Protein AF-A0A913X6U5-F1 (afdb_monomer_lite)

Foldseek 3Di:
DVVCVLQVVLLPDPDPVVSVVSVVVVLVVVCPVCWVVLDDDDQDDQQDKDWDDDVVSQKIKIKGQPDVVQTKIWMWMDGPFKTKIKIFRWDWDDPPFKIKTARDIKIWMDGVVVRDIDIDGHDIKMFGRPPHDDTGMDD

Secondary structure (DSSP, 8-state):
-TTTHHHHHHHT-SSHHHHHHHHHHHHHHTTGGGTT--SPPP-PPTT-EEEEEETTTTEEEEEEEEEETTEEEEEEEEESS-EEEEEEEEEEEE-SSEEEEEEESEEEEEEGGGTEEEEEEPPPEEEE-SSSS--EEE-

Structure (mmCIF, N/CA/C/O backbone):
data_AF-A0A913X6U5-F1
#
_entry.id   AF-A0A913X6U5-F1
#
loop_
_atom_site.group_PDB
_atom_site.id
_atom_site.type_symbol
_atom_site.label_atom_id
_atom_site.label_alt_id
_atom_site.label_comp_id
_atom_site.label_asym_id
_atom_site.label_entity_id
_atom_site.label_seq_id
_atom_site.pdbx_PDB_ins_code
_atom_site.Cartn_x
_atom_site.Cartn_y
_atom_site.Cartn_z
_atom_site.occupancy
_atom_site.B_iso_or_equiv
_atom_site.auth_seq_id
_atom_site.auth_comp_id
_atom_site.auth_asym_id
_atom_site.auth_atom_id
_atom_site.pdbx_PDB_model_num
ATOM 1 N N . MET A 1 1 ? -1.433 -4.568 0.729 1.00 93.75 1 MET A N 1
ATOM 2 C CA . MET A 1 1 ? -2.401 -5.171 1.677 1.00 93.75 1 MET A CA 1
ATOM 3 C C . MET A 1 1 ? -1.959 -6.533 2.224 1.00 93.75 1 MET A C 1
ATOM 5 O O . MET A 1 1 ? -2.743 -7.160 2.919 1.00 93.75 1 MET A O 1
ATOM 9 N N . GLU A 1 2 ? -0.729 -6.997 1.968 1.00 95.44 2 GLU A N 1
ATOM 10 C CA . GLU A 1 2 ? -0.224 -8.280 2.493 1.00 95.44 2 GLU A CA 1
ATOM 11 C C . GLU A 1 2 ? -0.198 -8.315 4.031 1.00 95.44 2 GLU A C 1
ATOM 13 O O . GLU A 1 2 ? -0.744 -9.225 4.645 1.00 95.44 2 GLU A O 1
ATOM 18 N N . TYR A 1 3 ? 0.319 -7.254 4.654 1.00 96.94 3 TYR A N 1
ATOM 19 C CA . TYR A 1 3 ? 0.440 -7.119 6.111 1.00 96.94 3 TYR A CA 1
ATOM 20 C C . TYR A 1 3 ? -0.743 -6.378 6.755 1.00 96.94 3 TYR A C 1
ATOM 22 O O . TYR A 1 3 ? -0.577 -5.584 7.679 1.00 96.94 3 TYR A O 1
ATOM 30 N N . VAL A 1 4 ? -1.965 -6.607 6.261 1.00 97.25 4 VAL A N 1
ATOM 31 C CA . VAL A 1 4 ? -3.192 -5.943 6.757 1.00 97.25 4 VAL A CA 1
ATOM 32 C C . VAL A 1 4 ? -3.461 -6.175 8.250 1.00 97.25 4 VAL A C 1
ATOM 34 O O . VAL A 1 4 ? -4.133 -5.366 8.887 1.00 97.25 4 VAL A O 1
ATOM 37 N N . SER A 1 5 ? -2.904 -7.240 8.835 1.00 97.00 5 SER A N 1
ATOM 38 C CA . SER A 1 5 ? -2.969 -7.508 10.276 1.00 97.00 5 SER A CA 1
ATOM 39 C C . SER A 1 5 ? -2.455 -6.339 11.120 1.00 97.00 5 SER A C 1
ATOM 41 O O . SER A 1 5 ? -3.022 -6.079 12.175 1.00 97.00 5 SER A O 1
ATOM 43 N N . LEU A 1 6 ? -1.468 -5.575 10.636 1.00 98.19 6 LEU A N 1
ATOM 44 C CA . LEU A 1 6 ? -0.967 -4.379 11.322 1.00 98.19 6 LEU A CA 1
ATOM 45 C C . LEU A 1 6 ? -2.056 -3.310 11.481 1.00 98.19 6 LEU A C 1
ATOM 47 O O . LEU A 1 6 ? -2.152 -2.688 12.534 1.00 98.19 6 LEU A O 1
ATOM 51 N N . LEU A 1 7 ? -2.918 -3.132 10.472 1.00 97.81 7 LEU A N 1
ATOM 52 C CA . LEU A 1 7 ? -4.044 -2.195 10.551 1.00 97.81 7 LEU A CA 1
ATOM 53 C C . LEU A 1 7 ? -5.135 -2.691 11.496 1.00 97.81 7 LEU A C 1
ATOM 55 O O . LEU A 1 7 ? -5.746 -1.885 12.192 1.00 97.81 7 LEU A O 1
ATOM 59 N N . LYS A 1 8 ? -5.366 -4.008 11.541 1.00 96.12 8 LYS A N 1
ATOM 60 C CA . LYS A 1 8 ? -6.297 -4.605 12.506 1.00 96.12 8 LYS A CA 1
ATOM 61 C C . LYS A 1 8 ? -5.827 -4.356 13.933 1.00 96.12 8 LYS A C 1
ATOM 63 O O . LYS A 1 8 ? -6.619 -3.914 14.752 1.00 96.12 8 LYS A O 1
ATOM 68 N N . THR A 1 9 ? -4.542 -4.567 14.213 1.00 97.50 9 THR A N 1
ATOM 69 C CA . THR A 1 9 ? -3.971 -4.264 15.530 1.00 97.50 9 THR A CA 1
ATOM 70 C C . THR A 1 9 ? -4.058 -2.771 15.840 1.00 97.50 9 THR A C 1
ATOM 72 O O . THR A 1 9 ? -4.507 -2.404 16.919 1.00 97.50 9 THR A O 1
ATOM 75 N N . ALA A 1 10 ? -3.719 -1.907 14.876 1.00 98.12 10 ALA A N 1
ATOM 76 C CA . ALA A 1 10 ? -3.819 -0.456 15.030 1.00 98.12 10 ALA A CA 1
ATOM 77 C C . ALA A 1 10 ? -5.239 0.002 15.412 1.00 98.12 10 ALA A C 1
ATOM 79 O O . ALA A 1 10 ? -5.388 0.863 16.273 1.00 98.12 10 ALA A O 1
ATOM 80 N N . ALA A 1 11 ? -6.278 -0.590 14.813 1.00 97.25 11 ALA A N 1
ATOM 81 C CA . ALA A 1 11 ? -7.674 -0.249 15.092 1.00 97.25 11 ALA A CA 1
ATOM 82 C C . ALA A 1 11 ? -8.124 -0.564 16.529 1.00 97.25 11 ALA A C 1
ATOM 84 O O . ALA A 1 11 ? -9.101 0.017 16.994 1.00 97.25 11 ALA A O 1
ATOM 85 N N . GLN A 1 12 ? -7.435 -1.486 17.206 1.00 96.38 12 GLN A N 1
ATOM 86 C CA . GLN A 1 12 ? -7.745 -1.940 18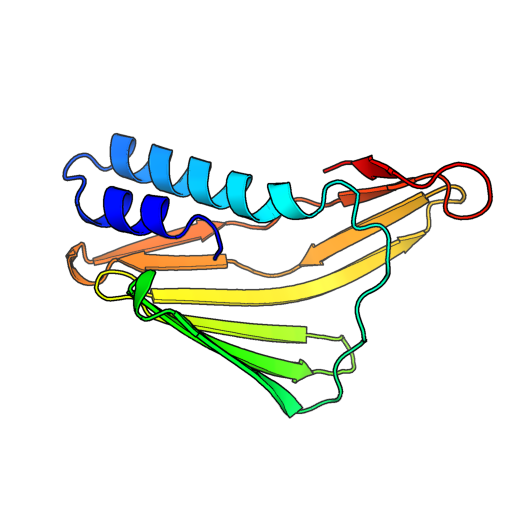.566 1.00 96.38 12 GLN A CA 1
ATOM 87 C C . GLN A 1 12 ? -6.864 -1.262 19.629 1.00 96.38 12 GLN A C 1
ATOM 89 O O . GLN A 1 12 ? -7.028 -1.515 20.819 1.00 96.38 12 GLN A O 1
ATOM 94 N N . CYS A 1 13 ? -5.906 -0.425 19.222 1.00 97.06 13 CYS A N 1
ATOM 95 C CA . CYS A 1 13 ? -5.063 0.328 20.144 1.00 97.06 13 CYS A CA 1
ATOM 96 C C . CYS A 1 13 ? -5.815 1.550 20.679 1.00 97.06 13 CYS A C 1
ATOM 98 O O . CYS A 1 13 ? -6.202 2.414 19.891 1.00 97.06 13 CYS A O 1
ATOM 100 N N . ASP A 1 14 ? -5.913 1.678 22.002 1.00 95.75 14 ASP A N 1
ATOM 101 C CA . ASP A 1 14 ? -6.435 2.886 22.651 1.00 95.75 14 ASP A CA 1
ATOM 102 C C . ASP A 1 14 ? -5.440 4.053 22.535 1.00 95.75 14 ASP A C 1
ATOM 104 O O . ASP A 1 14 ? -5.808 5.165 22.147 1.00 95.75 14 ASP A O 1
ATOM 108 N N . ASP A 1 15 ? -4.153 3.792 22.794 1.00 97.94 15 ASP A N 1
ATOM 109 C CA . ASP A 1 15 ? -3.100 4.807 22.714 1.00 97.94 15 ASP A CA 1
ATOM 110 C C . ASP A 1 15 ? -2.853 5.252 21.254 1.00 97.94 15 ASP A C 1
ATOM 112 O O . ASP A 1 15 ? -2.421 4.435 20.427 1.00 97.94 15 ASP A O 1
ATOM 116 N N . PRO A 1 16 ? -3.072 6.541 20.916 1.00 97.75 16 PRO A N 1
ATOM 117 C CA . PRO A 1 16 ? -2.796 7.077 19.583 1.00 97.75 16 PRO A CA 1
ATOM 118 C C . PRO A 1 16 ? -1.345 6.920 19.133 1.00 97.75 16 PRO A C 1
ATOM 120 O O . PRO A 1 16 ? -1.098 6.760 17.937 1.00 97.75 16 PRO A O 1
ATOM 123 N N . ILE A 1 17 ? -0.379 6.939 20.054 1.00 98.06 17 ILE A N 1
ATOM 124 C CA . ILE A 1 17 ? 1.033 6.807 19.689 1.00 98.06 17 ILE A CA 1
ATOM 125 C C . ILE A 1 17 ? 1.347 5.367 19.291 1.00 98.06 17 ILE A C 1
ATOM 127 O O . ILE A 1 17 ? 1.933 5.141 18.231 1.00 98.06 17 ILE A O 1
ATOM 131 N N . GLN A 1 18 ? 0.903 4.385 20.078 1.00 98.19 18 GLN A N 1
ATOM 132 C CA . GLN A 1 18 ? 1.025 2.974 19.712 1.00 98.19 18 GLN A CA 1
ATOM 133 C C . GLN A 1 18 ? 0.305 2.657 18.392 1.00 98.19 18 GLN A C 1
ATOM 135 O O . GLN A 1 18 ? 0.847 1.963 17.529 1.00 98.19 18 GLN A O 1
ATOM 140 N N . ARG A 1 19 ? -0.891 3.214 18.186 1.00 98.31 19 ARG A N 1
ATOM 141 C CA . ARG A 1 19 ? -1.626 3.085 16.922 1.00 98.31 19 ARG A CA 1
ATOM 142 C C . ARG A 1 19 ? -0.820 3.629 15.742 1.00 98.31 19 ARG A C 1
ATOM 144 O O . ARG A 1 19 ? -0.674 2.940 14.731 1.00 98.31 19 ARG A O 1
ATOM 151 N N . LEU A 1 20 ? -0.231 4.818 15.885 1.00 98.38 20 LEU A N 1
ATOM 152 C CA . LEU A 1 20 ? 0.622 5.416 14.858 1.00 98.38 20 LEU A CA 1
ATOM 153 C C . LEU A 1 20 ? 1.849 4.549 14.535 1.00 98.38 20 LEU A C 1
ATOM 155 O O . LEU A 1 20 ? 2.222 4.450 13.367 1.00 98.38 20 LEU A O 1
ATOM 159 N N . GLN A 1 21 ? 2.447 3.876 15.523 1.00 98.50 21 GLN A N 1
ATOM 160 C CA . GLN A 1 21 ? 3.563 2.948 15.293 1.00 98.50 21 GLN A CA 1
ATOM 161 C C . GLN A 1 21 ? 3.161 1.789 14.370 1.00 98.50 21 GLN A C 1
ATOM 163 O O . GLN A 1 21 ? 3.895 1.473 13.433 1.00 98.50 21 GLN A O 1
ATOM 168 N N . TYR A 1 22 ? 1.982 1.192 14.572 1.00 98.62 22 TYR A N 1
ATOM 169 C CA . TYR A 1 22 ? 1.474 0.137 13.687 1.00 98.62 22 TYR A CA 1
ATOM 170 C C . TYR A 1 22 ? 1.142 0.650 12.283 1.00 98.62 22 TYR A C 1
ATOM 172 O O . TYR A 1 22 ? 1.417 -0.039 11.300 1.00 98.62 22 TYR A O 1
ATOM 180 N N . ILE A 1 23 ? 0.597 1.864 12.168 1.00 98.38 23 ILE A N 1
ATOM 181 C CA . ILE A 1 23 ? 0.331 2.497 10.867 1.00 98.38 23 ILE A CA 1
ATOM 182 C C . ILE A 1 23 ? 1.645 2.755 10.120 1.00 98.38 23 ILE A C 1
ATOM 184 O O . ILE A 1 23 ? 1.740 2.462 8.929 1.00 98.38 23 ILE A O 1
ATOM 188 N N . ALA A 1 24 ? 2.678 3.243 10.811 1.00 98.06 24 ALA A N 1
ATOM 189 C CA . ALA A 1 24 ? 4.003 3.449 10.234 1.00 98.06 24 ALA A CA 1
ATOM 190 C C . ALA A 1 24 ? 4.639 2.121 9.792 1.00 98.06 24 ALA A C 1
ATOM 192 O O . ALA A 1 24 ? 5.138 2.020 8.671 1.00 98.06 24 ALA A O 1
ATOM 193 N N . ALA A 1 25 ? 4.552 1.079 10.625 1.00 98.25 25 ALA A N 1
ATOM 194 C CA . ALA A 1 25 ? 5.001 -0.263 10.263 1.00 98.25 25 ALA A CA 1
ATOM 195 C C . ALA A 1 25 ? 4.260 -0.792 9.025 1.00 98.25 25 ALA A C 1
ATOM 197 O O . ALA A 1 25 ? 4.887 -1.339 8.119 1.00 98.25 25 ALA A O 1
ATOM 198 N N . PHE A 1 26 ? 2.943 -0.575 8.937 1.00 97.75 26 PHE A N 1
ATOM 199 C CA . PHE A 1 26 ? 2.156 -0.943 7.763 1.00 97.75 26 PHE A CA 1
ATOM 200 C C . PHE A 1 26 ? 2.618 -0.192 6.509 1.00 97.75 26 PHE A C 1
ATOM 202 O O . PHE A 1 26 ? 2.826 -0.821 5.470 1.00 97.75 26 PHE A O 1
ATOM 209 N N . ALA A 1 27 ? 2.826 1.124 6.607 1.00 96.38 27 ALA A N 1
ATOM 210 C CA . ALA A 1 27 ? 3.287 1.951 5.495 1.00 96.38 27 ALA A CA 1
ATOM 211 C C . ALA A 1 27 ? 4.641 1.474 4.942 1.00 96.38 27 ALA A C 1
ATOM 213 O O . ALA A 1 27 ? 4.790 1.364 3.728 1.00 96.38 27 ALA A O 1
ATOM 214 N N . VAL A 1 28 ? 5.588 1.115 5.816 1.00 95.50 28 VAL A N 1
ATOM 215 C CA . VAL A 1 28 ? 6.888 0.543 5.419 1.00 95.50 28 VAL A CA 1
ATOM 216 C C . VAL A 1 28 ? 6.722 -0.862 4.835 1.00 95.50 28 VAL A C 1
ATOM 218 O O . VAL A 1 28 ? 7.288 -1.181 3.794 1.00 9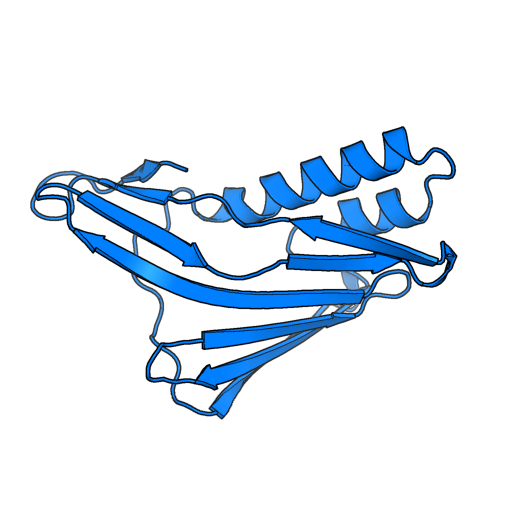5.50 28 VAL A O 1
ATOM 221 N N . SER A 1 29 ? 5.899 -1.711 5.456 1.00 95.75 29 SER A N 1
ATOM 222 C CA . SER A 1 29 ? 5.673 -3.084 4.982 1.00 95.75 29 SER A CA 1
ATOM 223 C C . SER A 1 29 ? 5.070 -3.146 3.574 1.00 95.75 29 SER A C 1
ATOM 225 O O . SER A 1 29 ? 5.264 -4.123 2.857 1.00 95.75 29 SER A O 1
ATOM 227 N N . ALA A 1 30 ? 4.356 -2.100 3.142 1.00 91.62 30 ALA A N 1
ATOM 228 C CA . ALA A 1 30 ? 3.737 -2.049 1.822 1.00 91.62 30 ALA A CA 1
ATOM 229 C C . ALA A 1 30 ? 4.761 -2.078 0.675 1.00 91.62 30 ALA A C 1
ATOM 231 O O . ALA A 1 30 ? 4.400 -2.431 -0.448 1.00 91.62 30 ALA A O 1
ATOM 232 N N . THR A 1 31 ? 6.022 -1.733 0.945 1.00 88.38 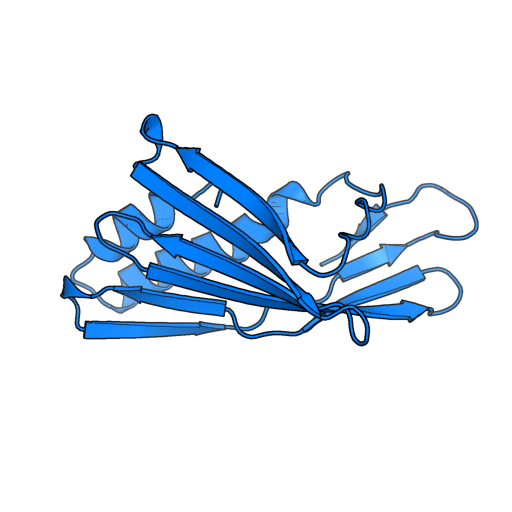31 THR A N 1
ATOM 233 C CA . THR A 1 31 ? 7.071 -1.639 -0.071 1.00 88.38 31 THR A CA 1
ATOM 234 C C . THR A 1 31 ? 8.088 -2.786 -0.015 1.00 88.38 31 THR A C 1
ATOM 236 O O . THR A 1 31 ? 8.936 -2.895 -0.906 1.00 88.38 31 THR A O 1
ATOM 239 N N . SER A 1 32 ? 7.979 -3.693 0.965 1.00 90.75 32 SER A N 1
ATOM 240 C CA . SER A 1 32 ? 8.909 -4.822 1.139 1.00 90.75 32 SER A CA 1
ATOM 241 C C . SER A 1 32 ? 8.879 -5.802 -0.039 1.00 90.75 32 SER A C 1
ATOM 243 O O . SER A 1 32 ? 9.920 -6.294 -0.469 1.00 90.75 32 SER A O 1
ATOM 245 N N . SER A 1 33 ? 7.696 -6.023 -0.622 1.00 88.12 33 SER A N 1
ATOM 246 C CA . SER A 1 33 ? 7.490 -6.958 -1.739 1.00 88.12 33 SER A CA 1
ATOM 247 C C . SER A 1 33 ? 8.112 -6.511 -3.068 1.00 88.12 33 SER A C 1
ATOM 249 O O . SER A 1 33 ? 8.089 -7.265 -4.037 1.00 88.12 33 SER A O 1
ATOM 251 N N . ASN A 1 34 ? 8.663 -5.298 -3.145 1.00 84.12 34 ASN A N 1
ATOM 252 C CA . ASN A 1 34 ? 9.352 -4.822 -4.344 1.00 84.12 34 ASN A CA 1
ATOM 253 C C . ASN A 1 34 ? 10.755 -5.427 -4.491 1.00 84.12 34 ASN A C 1
ATOM 255 O O . ASN A 1 34 ? 11.325 -5.349 -5.580 1.00 84.12 34 ASN A O 1
ATOM 259 N N . LEU A 1 35 ? 11.327 -5.990 -3.419 1.00 81.38 35 LEU A N 1
ATOM 260 C CA . LEU A 1 35 ? 12.634 -6.638 -3.475 1.00 81.38 35 LEU A CA 1
ATOM 261 C C . LEU A 1 35 ? 12.614 -7.718 -4.573 1.00 81.38 35 LEU A C 1
ATOM 263 O O . LEU A 1 35 ? 11.677 -8.505 -4.657 1.00 81.38 35 LEU A O 1
ATOM 267 N N . GLU A 1 36 ? 13.604 -7.687 -5.468 1.00 81.38 36 GLU A N 1
ATOM 268 C CA . GLU A 1 36 ? 13.744 -8.573 -6.643 1.00 81.38 36 GLU A CA 1
ATOM 269 C C . GLU A 1 36 ? 12.667 -8.454 -7.745 1.00 81.38 36 GLU A C 1
ATOM 271 O O . GLU A 1 36 ? 12.830 -9.016 -8.831 1.00 81.38 36 GLU A O 1
ATOM 276 N N . ARG A 1 37 ? 11.609 -7.652 -7.567 1.00 84.25 37 ARG A N 1
ATOM 277 C CA . ARG A 1 37 ? 10.575 -7.429 -8.595 1.00 84.25 37 ARG A CA 1
ATOM 278 C C . ARG A 1 37 ? 10.971 -6.338 -9.591 1.00 84.25 37 ARG A C 1
ATOM 280 O O . ARG A 1 37 ? 10.341 -5.291 -9.683 1.00 84.25 37 ARG A O 1
ATOM 287 N N . VAL A 1 38 ? 12.003 -6.613 -10.387 1.00 80.56 38 VAL A N 1
ATOM 288 C CA . VAL A 1 38 ? 12.529 -5.686 -11.414 1.00 80.56 38 VAL A CA 1
ATOM 289 C C . VAL A 1 38 ? 11.718 -5.671 -12.720 1.00 80.56 38 VAL A C 1
ATOM 291 O O . VAL A 1 38 ? 11.954 -4.838 -13.594 1.00 80.56 38 VAL A O 1
ATOM 294 N N . GLY A 1 39 ? 10.760 -6.589 -12.873 1.00 83.69 39 GLY A N 1
ATOM 295 C CA . GLY A 1 39 ? 9.894 -6.672 -14.048 1.00 83.69 39 GLY A CA 1
ATOM 296 C C . GLY A 1 39 ? 8.837 -5.567 -14.074 1.00 83.69 39 GLY A C 1
ATOM 297 O O . GLY A 1 39 ? 8.131 -5.344 -13.091 1.00 83.69 39 GLY A O 1
ATOM 298 N N . LYS A 1 40 ? 8.683 -4.904 -15.225 1.00 86.06 40 LYS A N 1
ATOM 299 C CA . LYS A 1 40 ? 7.614 -3.922 -15.434 1.00 86.06 40 LYS A CA 1
ATOM 300 C C . LYS A 1 40 ? 6.249 -4.636 -15.388 1.00 86.06 40 LYS A C 1
ATOM 302 O O . LYS A 1 40 ? 6.048 -5.562 -16.175 1.00 86.06 40 LYS A O 1
ATOM 307 N N . PRO A 1 41 ? 5.301 -4.214 -14.532 1.00 91.19 41 PRO A N 1
ATOM 308 C CA . PRO A 1 41 ? 3.942 -4.741 -14.579 1.00 91.19 41 PRO A CA 1
ATOM 309 C C . PRO A 1 41 ? 3.257 -4.360 -15.898 1.00 91.19 41 PRO A C 1
ATOM 311 O O . PRO A 1 41 ? 3.650 -3.400 -16.571 1.00 91.19 41 PRO A O 1
ATOM 314 N N . PHE A 1 42 ? 2.209 -5.097 -16.264 1.00 94.69 42 PHE A N 1
ATOM 315 C CA . PHE A 1 42 ? 1.356 -4.701 -17.383 1.00 94.69 42 PHE A CA 1
ATOM 316 C C . PHE A 1 42 ? 0.786 -3.303 -17.124 1.00 94.69 42 PHE A C 1
ATOM 318 O O . PHE A 1 42 ? 0.439 -2.967 -15.993 1.00 94.69 42 PHE A O 1
ATOM 325 N N . ASN A 1 43 ? 0.749 -2.474 -18.167 1.00 94.56 43 ASN A N 1
ATOM 326 C CA . ASN A 1 43 ? 0.106 -1.167 -18.096 1.00 94.56 43 ASN A CA 1
ATOM 327 C C . ASN A 1 43 ? -1.404 -1.382 -18.270 1.00 94.56 43 ASN A C 1
ATOM 329 O O . ASN A 1 43 ? -1.778 -1.811 -19.365 1.00 94.56 43 ASN A O 1
ATOM 333 N N . PRO A 1 44 ? -2.244 -1.118 -17.256 1.00 97.38 44 PRO A N 1
ATOM 334 C CA . PRO A 1 44 ? -3.670 -1.401 -17.357 1.00 97.38 44 PRO A CA 1
ATOM 335 C C . PRO A 1 44 ? -4.343 -0.574 -18.461 1.00 97.38 44 PRO A C 1
ATOM 337 O O . PRO A 1 44 ? -3.955 0.574 -18.730 1.00 97.38 44 PRO A O 1
ATOM 340 N N . LEU A 1 45 ? -5.369 -1.142 -19.091 1.00 98.12 45 LEU A N 1
ATOM 341 C CA . LEU A 1 45 ? -6.240 -0.417 -20.018 1.00 98.12 45 LEU A CA 1
ATOM 342 C C . LEU A 1 45 ? -7.100 0.601 -19.259 1.00 98.12 45 LEU A C 1
ATOM 344 O O . LEU A 1 45 ? -7.381 0.428 -18.079 1.00 98.12 45 LEU A O 1
ATOM 348 N N . LEU A 1 46 ? -7.544 1.669 -19.926 1.00 98.38 46 LEU A N 1
ATOM 349 C CA . LEU A 1 46 ? -8.486 2.615 -19.317 1.00 98.38 46 LEU A CA 1
ATOM 350 C C . LEU A 1 46 ? -9.793 1.892 -18.952 1.00 98.38 46 LEU A C 1
ATOM 352 O O . LEU A 1 46 ? -10.394 1.255 -19.816 1.00 98.38 46 LEU A O 1
ATOM 356 N N . GLY A 1 47 ? -10.221 2.010 -17.694 1.00 98.25 47 GLY A N 1
ATOM 357 C CA . GLY A 1 47 ? -11.381 1.297 -17.153 1.00 98.25 47 GLY A CA 1
ATOM 358 C C . GLY A 1 47 ? -11.119 -0.174 -16.808 1.00 98.25 47 GLY A C 1
ATOM 359 O O . GLY A 1 47 ? -12.047 -0.873 -16.417 1.00 98.25 47 GLY A O 1
ATOM 360 N N . GLU A 1 48 ? -9.883 -0.671 -16.942 1.00 98.69 48 GLU A N 1
ATOM 361 C CA . GLU A 1 48 ? -9.527 -2.005 -16.452 1.00 98.69 48 GLU A CA 1
ATOM 362 C C . GLU A 1 48 ? -9.670 -2.063 -14.930 1.00 98.69 48 GLU A C 1
ATOM 364 O O . GLU A 1 48 ? -9.213 -1.163 -14.218 1.00 98.69 48 GLU A O 1
ATOM 369 N N . THR A 1 49 ? -10.289 -3.136 -14.437 1.00 98.69 49 THR A N 1
ATOM 370 C CA . THR A 1 49 ? -10.571 -3.341 -13.015 1.00 98.69 49 THR A CA 1
ATOM 371 C C . THR A 1 49 ? -9.856 -4.564 -12.462 1.00 98.69 49 THR A C 1
ATOM 373 O O . THR A 1 49 ? -9.697 -5.572 -13.149 1.00 98.69 49 THR A O 1
ATOM 376 N N . TYR A 1 50 ? -9.522 -4.514 -11.177 1.00 98.56 50 TYR A N 1
ATOM 377 C CA . TYR A 1 50 ? -9.056 -5.656 -10.398 1.00 98.56 50 TYR A CA 1
ATOM 378 C C . TYR A 1 50 ? -9.797 -5.707 -9.063 1.00 98.56 50 TYR A C 1
ATOM 380 O O . TYR A 1 50 ? -9.922 -4.689 -8.383 1.00 98.56 50 TYR A O 1
ATOM 388 N N . GLU A 1 51 ? -10.244 -6.892 -8.659 1.00 98.44 51 GLU A N 1
ATOM 389 C CA . GLU A 1 51 ? -10.843 -7.119 -7.346 1.00 98.44 51 GLU A CA 1
ATOM 390 C C . GLU A 1 51 ? -10.121 -8.234 -6.590 1.00 98.44 51 GLU A C 1
ATOM 392 O O . GLU A 1 51 ? -9.600 -9.186 -7.173 1.00 98.44 51 GLU A O 1
ATOM 397 N N . LEU A 1 52 ? -10.075 -8.101 -5.266 1.00 98.25 52 LEU A N 1
ATOM 398 C CA . LEU A 1 52 ? -9.488 -9.090 -4.374 1.00 98.25 52 LEU A CA 1
ATOM 399 C C . LEU A 1 52 ? -10.303 -9.175 -3.088 1.00 98.25 52 LEU A C 1
ATOM 401 O O . LEU A 1 52 ? -10.377 -8.220 -2.313 1.00 98.25 52 LEU A O 1
ATOM 405 N N . VAL A 1 53 ? -10.863 -10.353 -2.837 1.00 98.38 53 VAL A N 1
ATOM 406 C CA . VAL A 1 53 ? -11.520 -10.693 -1.576 1.00 98.38 53 VAL A CA 1
ATOM 407 C C . VAL A 1 53 ? -10.628 -11.672 -0.826 1.00 98.38 53 VAL A C 1
ATOM 409 O O . VAL A 1 53 ? -10.294 -12.739 -1.336 1.00 98.38 53 VAL A O 1
ATOM 412 N N . ARG A 1 54 ? -10.223 -11.300 0.386 1.00 97.62 54 ARG A N 1
ATOM 413 C CA . ARG A 1 54 ? -9.455 -12.154 1.295 1.00 97.62 54 ARG A CA 1
ATOM 414 C C . ARG A 1 54 ? -10.239 -12.299 2.582 1.00 97.62 54 ARG A C 1
ATOM 416 O O . ARG A 1 54 ? -10.042 -11.526 3.516 1.00 97.62 54 ARG A O 1
ATOM 423 N N . GLU A 1 55 ? -11.167 -13.252 2.606 1.00 96.88 55 GLU A N 1
ATOM 424 C CA . GLU A 1 55 ? -11.979 -13.549 3.795 1.00 96.88 55 GLU A CA 1
ATOM 425 C C . GLU A 1 55 ? -11.096 -13.983 4.967 1.00 96.88 55 GLU A C 1
ATOM 427 O O . GLU A 1 55 ? -11.275 -13.510 6.085 1.00 96.88 55 GLU A O 1
ATOM 432 N N . ASP A 1 56 ? -10.063 -14.775 4.676 1.00 96.94 56 ASP A N 1
ATOM 433 C CA . ASP A 1 56 ? -9.041 -15.211 5.627 1.00 96.94 56 ASP A CA 1
ATOM 434 C C . ASP A 1 56 ? -8.286 -14.037 6.274 1.00 96.94 56 ASP A C 1
ATOM 436 O O . ASP A 1 56 ? -7.917 -14.095 7.446 1.00 96.94 56 ASP A O 1
ATOM 440 N N . LEU A 1 57 ? -8.106 -12.934 5.539 1.00 96.12 57 LEU A N 1
ATOM 441 C CA . LEU A 1 57 ? -7.498 -11.704 6.048 1.00 96.12 57 LEU A CA 1
ATOM 442 C C . LEU A 1 57 ? -8.520 -10.613 6.397 1.00 96.12 57 LEU A C 1
ATOM 444 O O . LEU A 1 57 ? -8.130 -9.559 6.897 1.00 96.12 57 LEU A O 1
ATOM 448 N N . GLY A 1 58 ? -9.818 -10.848 6.214 1.00 96.75 58 GLY A N 1
ATOM 449 C CA . GLY A 1 58 ? -10.910 -9.928 6.540 1.00 96.75 58 GLY A CA 1
ATOM 450 C C . GLY A 1 58 ? -10.903 -8.601 5.775 1.00 96.75 58 GLY A C 1
ATOM 451 O O . GLY A 1 58 ? -11.152 -7.562 6.385 1.00 96.75 58 GLY A O 1
ATOM 452 N N . PHE A 1 59 ? -10.601 -8.603 4.471 1.00 97.94 59 PHE A N 1
ATOM 453 C CA . PHE A 1 59 ? -10.754 -7.402 3.642 1.00 97.94 59 PHE A CA 1
ATOM 454 C C . PHE A 1 59 ? -11.278 -7.695 2.234 1.00 97.94 59 PHE A C 1
ATOM 456 O O . PHE A 1 59 ? -11.111 -8.786 1.684 1.00 97.94 59 PHE A O 1
ATOM 463 N N . LYS A 1 60 ? -11.877 -6.665 1.635 1.00 98.38 60 LYS A N 1
ATOM 464 C CA . LYS A 1 60 ? -12.252 -6.606 0.218 1.00 98.38 60 LYS A CA 1
ATOM 465 C C . LYS A 1 60 ? -11.566 -5.413 -0.424 1.00 98.38 60 LYS A C 1
ATOM 467 O O . LYS A 1 60 ? -11.396 -4.380 0.223 1.00 98.38 60 LYS A O 1
ATOM 472 N N . LEU A 1 61 ? -11.150 -5.556 -1.671 1.00 98.31 61 LEU A N 1
ATOM 473 C CA . LEU A 1 61 ? -10.427 -4.536 -2.415 1.00 98.31 61 LEU A CA 1
ATOM 474 C C . LEU A 1 61 ? -10.943 -4.480 -3.843 1.00 98.31 61 LEU A C 1
ATOM 476 O O . LEU A 1 61 ? -11.132 -5.518 -4.470 1.00 98.31 61 LEU A O 1
ATOM 480 N N . VAL A 1 62 ? -11.112 -3.263 -4.344 1.00 98.50 62 VAL A N 1
ATOM 481 C CA . VAL A 1 62 ? -11.359 -2.961 -5.751 1.00 98.50 62 VAL A CA 1
ATOM 482 C C . VAL A 1 62 ? -10.347 -1.921 -6.215 1.00 98.50 62 VAL A C 1
ATOM 484 O O . VAL A 1 62 ? -9.994 -1.002 -5.471 1.00 98.50 62 VAL A O 1
ATOM 487 N N . ALA A 1 63 ? -9.857 -2.078 -7.433 1.00 98.50 63 ALA A N 1
ATOM 488 C CA . ALA A 1 63 ? -9.004 -1.121 -8.105 1.00 98.50 63 ALA A CA 1
ATOM 489 C C . ALA A 1 63 ? -9.473 -0.921 -9.545 1.00 98.50 63 ALA A C 1
ATOM 491 O O . ALA A 1 63 ? -9.970 -1.852 -10.175 1.00 98.50 63 ALA A O 1
ATOM 492 N N . GLU A 1 64 ? -9.286 0.288 -10.058 1.00 98.69 64 GLU A N 1
ATOM 493 C CA . GLU A 1 64 ? -9.634 0.668 -11.423 1.00 98.69 64 GLU A CA 1
ATOM 494 C C . GLU A 1 64 ? -8.570 1.601 -12.000 1.00 98.69 64 GLU A C 1
ATOM 496 O O . GLU A 1 64 ? -8.058 2.504 -11.324 1.00 98.69 64 GLU A O 1
ATOM 501 N N . GLN A 1 65 ? -8.253 1.415 -13.276 1.00 98.69 65 GLN A N 1
ATOM 502 C CA . GLN A 1 65 ? -7.469 2.370 -14.042 1.00 98.69 65 GLN A CA 1
ATOM 503 C C . GLN A 1 65 ? -8.351 3.540 -14.498 1.00 98.69 65 GLN A C 1
ATOM 505 O O . GLN A 1 65 ? -8.920 3.531 -15.588 1.00 98.69 65 GLN A O 1
ATOM 510 N N . VAL A 1 66 ? -8.433 4.576 -13.666 1.00 98.38 66 VAL A N 1
ATOM 511 C CA . VAL A 1 66 ? -9.333 5.728 -13.863 1.00 98.38 66 VAL A CA 1
ATOM 512 C C . VAL A 1 66 ? -8.817 6.766 -14.866 1.00 98.38 66 VAL A C 1
ATOM 514 O O . VAL A 1 66 ? -9.555 7.653 -15.286 1.00 98.38 66 VAL A O 1
ATOM 517 N N . SER A 1 67 ? -7.539 6.694 -15.250 1.00 98.25 67 SER A N 1
ATOM 518 C CA . SER A 1 67 ? -6.953 7.560 -16.278 1.00 98.25 67 SER A CA 1
ATOM 519 C C . SER A 1 67 ? -5.789 6.871 -16.983 1.00 98.25 67 SER A C 1
ATOM 521 O O . SER A 1 67 ? -5.046 6.111 -16.363 1.00 98.25 67 SER A O 1
ATOM 523 N N . HIS A 1 68 ? -5.588 7.165 -18.270 1.00 95.94 68 HIS A N 1
ATOM 524 C CA . HIS A 1 68 ? -4.444 6.677 -19.056 1.00 95.94 68 HIS A CA 1
ATOM 525 C C . HIS A 1 68 ? -3.415 7.782 -19.365 1.00 95.94 68 HIS A C 1
ATOM 527 O O . HIS A 1 68 ? -2.218 7.514 -19.484 1.00 95.94 68 HIS A O 1
ATOM 533 N N . HIS A 1 69 ? -3.849 9.047 -19.419 1.00 94.75 69 HIS A N 1
ATOM 534 C CA . HIS A 1 69 ? -3.000 10.206 -19.708 1.00 94.75 69 HIS A CA 1
ATOM 535 C C . HIS A 1 69 ? -3.313 11.378 -18.752 1.00 94.75 69 HIS A C 1
ATOM 537 O O . HIS A 1 69 ? -4.154 12.213 -19.077 1.00 94.75 69 HIS A O 1
ATOM 543 N N . PRO A 1 70 ? -2.640 11.469 -17.583 1.00 95.50 70 PRO A N 1
ATOM 544 C CA . PRO A 1 70 ? -1.599 10.558 -17.089 1.00 95.50 70 PRO A CA 1
ATOM 545 C C . PRO A 1 70 ? -2.170 9.218 -16.586 1.00 95.50 70 PRO A C 1
ATOM 547 O O . PRO A 1 70 ? -3.358 9.161 -16.267 1.00 95.50 70 PRO A O 1
ATOM 550 N N . PRO A 1 71 ? -1.358 8.147 -16.489 1.00 96.44 71 PRO A N 1
ATOM 551 C CA . PRO A 1 71 ? -1.816 6.870 -15.952 1.00 96.44 71 PRO A CA 1
ATOM 552 C C . PRO A 1 71 ? -2.094 7.007 -14.453 1.00 96.44 71 PRO A C 1
ATOM 554 O O . PRO A 1 71 ? -1.190 7.350 -13.691 1.00 96.44 71 PRO A O 1
ATOM 557 N N . ILE A 1 72 ? -3.337 6.761 -14.040 1.00 97.94 72 ILE A N 1
ATOM 558 C CA . ILE A 1 72 ? -3.765 6.807 -12.639 1.00 97.94 72 ILE A CA 1
ATOM 559 C C . ILE A 1 72 ? -4.569 5.546 -12.345 1.00 97.94 72 ILE A C 1
ATOM 561 O O . ILE A 1 72 ? -5.582 5.292 -13.000 1.00 97.94 72 ILE A O 1
ATOM 565 N N . SER A 1 73 ? -4.139 4.802 -11.331 1.00 98.00 73 SER A N 1
ATOM 566 C CA . SER A 1 73 ? -4.925 3.721 -10.740 1.00 98.00 73 SER A CA 1
ATOM 567 C C . SER A 1 73 ? -5.520 4.211 -9.422 1.00 98.00 73 SER A C 1
ATOM 569 O O . SER A 1 73 ? -4.806 4.771 -8.584 1.00 98.00 73 SER A O 1
ATOM 571 N N . ALA A 1 74 ? -6.820 4.019 -9.236 1.00 98.00 74 ALA A N 1
ATOM 572 C CA . ALA A 1 74 ? -7.502 4.242 -7.970 1.00 98.00 74 ALA A CA 1
ATOM 573 C C . ALA A 1 74 ? -7.771 2.892 -7.308 1.00 98.00 74 ALA A C 1
ATOM 575 O O . ALA A 1 74 ? -8.098 1.921 -7.985 1.00 98.00 74 ALA A O 1
ATOM 576 N N . LEU A 1 75 ? -7.620 2.826 -5.991 1.00 97.94 75 LEU A N 1
ATOM 577 C CA . LEU A 1 75 ? -7.837 1.616 -5.212 1.00 97.94 75 LEU A CA 1
ATOM 578 C C . LEU A 1 75 ? -8.600 1.959 -3.944 1.00 97.94 75 LEU A C 1
ATOM 580 O O . LEU A 1 75 ? -8.250 2.904 -3.233 1.00 97.94 75 LEU A O 1
ATOM 584 N N . GLN A 1 76 ? -9.601 1.144 -3.638 1.00 98.12 76 GLN A N 1
ATOM 585 C CA . GLN A 1 76 ? -10.328 1.176 -2.383 1.00 98.12 76 GLN A CA 1
ATOM 586 C C . GLN A 1 76 ? -10.341 -0.212 -1.755 1.00 98.12 76 GLN A C 1
ATOM 588 O O . GLN A 1 76 ? -10.658 -1.211 -2.393 1.00 98.12 76 GLN A O 1
ATOM 593 N N . CYS A 1 77 ? -9.999 -0.263 -0.477 1.00 98.31 77 CYS A N 1
ATOM 594 C CA . CYS A 1 77 ? -10.015 -1.454 0.338 1.00 98.31 77 CYS A CA 1
ATOM 595 C C . CYS A 1 77 ? -10.810 -1.197 1.618 1.00 98.31 77 CYS A C 1
ATOM 597 O O . CYS A 1 77 ? -10.630 -0.186 2.299 1.00 98.31 77 CYS A O 1
ATOM 599 N N . THR A 1 78 ? -11.692 -2.129 1.946 1.00 98.06 78 THR A N 1
ATOM 600 C CA . THR A 1 78 ? -12.538 -2.079 3.133 1.00 98.06 78 THR A CA 1
ATOM 601 C C . THR A 1 78 ? -12.286 -3.333 3.954 1.00 98.06 78 THR A C 1
ATOM 603 O O . THR A 1 78 ? -12.465 -4.452 3.465 1.00 98.06 78 THR A O 1
ATOM 606 N N . GLY A 1 79 ? -11.841 -3.133 5.191 1.00 96.75 79 GLY A N 1
ATOM 607 C CA . GLY A 1 79 ? -11.869 -4.142 6.243 1.00 96.75 79 GLY A CA 1
ATOM 608 C C . GLY A 1 79 ? -13.011 -3.865 7.217 1.00 96.75 79 GLY A C 1
ATOM 609 O O . GLY A 1 79 ? -13.780 -2.924 7.036 1.00 96.75 79 GLY A O 1
ATOM 610 N N . GLU A 1 80 ? -13.108 -4.676 8.265 1.00 94.56 80 GLU A N 1
ATOM 611 C CA . GLU A 1 80 ? -14.132 -4.513 9.306 1.00 94.56 80 GLU A CA 1
ATOM 612 C C . GLU A 1 80 ? -13.987 -3.186 10.071 1.00 94.56 80 GLU A C 1
ATOM 614 O O . GLU A 1 80 ? -14.959 -2.455 10.249 1.00 94.56 80 GLU A O 1
ATOM 619 N N . ASP A 1 81 ? -12.755 -2.843 10.458 1.00 95.56 81 ASP A N 1
ATOM 620 C CA . ASP A 1 81 ? -12.470 -1.679 11.306 1.00 95.56 81 ASP A CA 1
ATOM 621 C C . ASP A 1 81 ? -11.783 -0.522 10.572 1.00 95.56 81 ASP A C 1
ATOM 623 O O . ASP A 1 81 ? -11.538 0.531 11.164 1.00 95.56 81 AS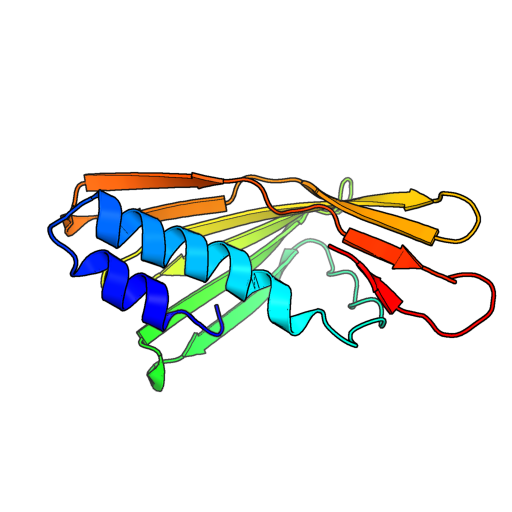P A O 1
ATOM 627 N N . PHE A 1 82 ? -11.452 -0.695 9.289 1.00 98.00 82 PHE A N 1
ATOM 628 C CA . PHE A 1 82 ? -10.710 0.303 8.527 1.00 98.00 82 PHE A CA 1
ATOM 629 C C . PHE A 1 82 ? -11.225 0.467 7.097 1.00 98.00 82 PHE A C 1
ATOM 631 O O . PHE A 1 82 ? -11.688 -0.474 6.451 1.00 98.00 82 PHE A O 1
ATOM 638 N N . VAL A 1 83 ? -11.052 1.677 6.569 1.00 98.31 83 VAL A N 1
ATOM 639 C CA . VAL A 1 83 ? -11.203 1.975 5.143 1.00 98.31 83 VAL A CA 1
ATOM 640 C C . VAL A 1 83 ? -9.895 2.559 4.640 1.00 98.31 83 VAL A C 1
ATOM 642 O O . VAL A 1 83 ? -9.417 3.569 5.151 1.00 98.31 83 VAL A O 1
ATOM 645 N N . PHE A 1 84 ? -9.326 1.931 3.623 1.00 98.25 84 PHE A N 1
ATOM 646 C CA . PHE A 1 84 ? -8.074 2.320 2.998 1.00 98.25 84 PHE A CA 1
ATOM 647 C C . PHE A 1 84 ? -8.336 2.692 1.542 1.00 98.25 84 PHE A C 1
ATOM 649 O O . PHE A 1 84 ? -8.958 1.927 0.813 1.00 98.25 84 PHE A O 1
ATOM 656 N N . HIS A 1 85 ? -7.870 3.850 1.092 1.00 96.44 85 HIS A N 1
ATOM 657 C CA . HIS A 1 85 ? -7.903 4.198 -0.325 1.00 96.44 85 HIS A CA 1
ATOM 658 C C . HIS A 1 85 ? -6.635 4.924 -0.740 1.00 96.44 85 HIS A C 1
ATOM 660 O O . HIS A 1 85 ? -5.998 5.623 0.049 1.00 96.44 85 HIS A O 1
ATOM 666 N N . VAL A 1 86 ? -6.268 4.737 -2.000 1.00 96.69 86 VAL A N 1
ATOM 667 C CA . VAL A 1 86 ? -5.078 5.335 -2.589 1.00 96.69 86 VAL A CA 1
ATOM 668 C C . VAL A 1 86 ? -5.327 5.615 -4.061 1.00 96.69 86 VAL A C 1
ATOM 670 O O . VAL A 1 86 ? -5.955 4.826 -4.767 1.00 96.69 86 VAL A O 1
ATOM 673 N N . THR A 1 87 ? -4.803 6.738 -4.530 1.00 95.50 87 THR A N 1
ATOM 674 C CA . THR A 1 87 ? -4.568 6.970 -5.953 1.00 95.50 87 THR A CA 1
ATOM 675 C C . THR A 1 87 ? -3.076 6.870 -6.211 1.00 95.50 87 THR A C 1
ATOM 677 O O . THR A 1 87 ? -2.272 7.325 -5.399 1.00 95.50 87 THR A O 1
ATOM 680 N N . VAL A 1 88 ? -2.688 6.243 -7.317 1.00 95.12 88 VAL A N 1
ATOM 681 C CA . VAL A 1 88 ? -1.282 6.123 -7.703 1.00 95.12 88 VAL A CA 1
ATOM 682 C C . VAL A 1 88 ? -1.118 6.559 -9.148 1.00 95.12 88 VAL A C 1
ATOM 684 O O . VAL A 1 88 ? -1.692 5.979 -10.063 1.00 95.12 88 VAL A O 1
ATOM 687 N N . GLN A 1 89 ? -0.287 7.577 -9.334 1.00 95.50 89 GLN A N 1
ATOM 688 C CA . GLN A 1 89 ? 0.215 8.069 -10.602 1.00 95.50 89 GLN A CA 1
ATOM 689 C C . GLN A 1 89 ? 1.733 7.826 -10.643 1.00 95.50 89 GLN A C 1
ATOM 691 O O . GLN A 1 89 ? 2.507 8.631 -10.111 1.00 95.50 89 GLN A O 1
ATOM 696 N N . PRO A 1 90 ? 2.202 6.729 -11.258 1.00 92.50 90 PRO A N 1
ATOM 697 C CA . PRO A 1 90 ? 3.629 6.475 -11.388 1.00 92.50 90 PRO A CA 1
ATOM 698 C C . PRO A 1 90 ? 4.255 7.483 -12.361 1.00 92.50 90 PRO A C 1
ATOM 700 O O . PRO A 1 90 ? 3.934 7.513 -13.549 1.00 92.50 90 PRO A O 1
ATOM 703 N N . LYS A 1 91 ? 5.176 8.315 -11.866 1.00 92.88 91 LYS A N 1
ATOM 704 C CA . LYS A 1 91 ? 5.983 9.224 -12.687 1.00 92.88 91 LYS A CA 1
ATOM 705 C C . LYS A 1 91 ? 7.411 8.704 -12.775 1.00 92.88 91 LYS A C 1
ATOM 707 O O . LYS A 1 91 ? 8.073 8.546 -11.755 1.00 92.88 91 LYS A O 1
ATOM 712 N N . LEU A 1 92 ? 7.880 8.468 -13.995 1.00 91.75 92 LEU A N 1
ATOM 713 C CA . LEU A 1 92 ? 9.224 7.964 -14.263 1.00 91.75 92 LEU A CA 1
ATOM 714 C C . LEU A 1 92 ? 10.167 9.118 -14.619 1.00 9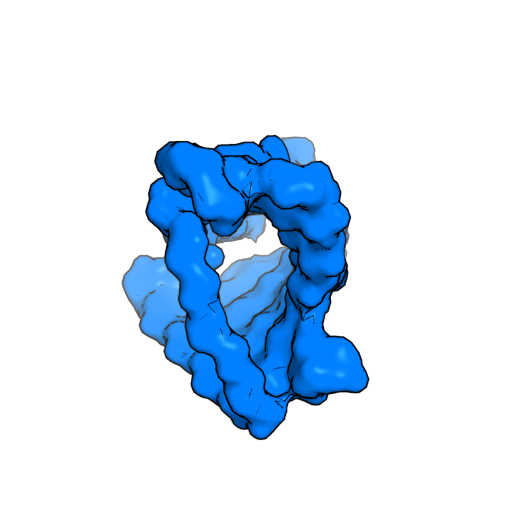1.75 92 LEU A C 1
ATOM 716 O O . LEU A 1 92 ? 9.796 10.004 -15.392 1.00 91.75 92 LEU A O 1
ATOM 720 N N . LYS A 1 93 ? 11.391 9.095 -14.088 1.00 91.81 93 LYS A N 1
ATOM 721 C CA . LYS A 1 93 ? 12.496 9.959 -14.522 1.00 91.81 93 LYS A CA 1
ATOM 722 C C . LYS A 1 93 ? 13.723 9.115 -14.821 1.00 91.81 93 LYS A C 1
ATOM 724 O O . LYS A 1 93 ? 14.184 8.362 -13.972 1.00 91.81 93 LYS A O 1
ATOM 729 N N . PHE A 1 94 ? 14.260 9.255 -16.023 1.00 91.12 94 PHE A N 1
ATOM 730 C CA . PHE A 1 94 ? 15.477 8.566 -16.429 1.00 91.12 94 PHE A CA 1
ATOM 731 C C . PHE A 1 94 ? 16.710 9.415 -16.098 1.00 91.12 94 PHE A C 1
ATOM 733 O O . PHE A 1 94 ? 16.796 10.567 -16.515 1.00 91.12 94 PHE A O 1
ATOM 740 N N . TRP A 1 95 ? 17.664 8.826 -15.378 1.00 87.88 95 TRP A N 1
ATOM 741 C CA . TRP A 1 95 ? 18.899 9.463 -14.905 1.00 87.88 95 TRP A CA 1
ATOM 742 C C . TRP A 1 95 ? 20.152 8.837 -15.548 1.00 87.88 95 TRP A C 1
ATOM 744 O O . TRP A 1 95 ? 21.212 8.726 -14.935 1.00 87.88 95 TRP A O 1
ATOM 754 N N . GLY A 1 96 ? 20.041 8.368 -16.793 1.00 89.38 96 GLY A N 1
ATOM 755 C CA . GLY A 1 96 ? 21.150 7.772 -17.543 1.00 89.38 96 GLY A CA 1
ATOM 756 C C . GLY A 1 96 ? 21.366 6.292 -17.228 1.00 89.38 96 GLY A C 1
ATOM 757 O O . GLY A 1 96 ? 21.156 5.449 -18.090 1.00 89.38 96 GLY A O 1
ATOM 758 N N . LYS A 1 97 ? 21.779 5.947 -16.005 1.00 86.88 97 LYS A N 1
ATOM 759 C CA . LYS A 1 97 ? 21.997 4.535 -15.611 1.00 86.88 97 LYS A CA 1
ATOM 760 C C . LYS A 1 97 ? 20.859 3.932 -14.791 1.00 86.88 97 LYS A C 1
ATOM 762 O O . LYS A 1 97 ? 20.825 2.717 -14.618 1.00 86.88 97 LYS A O 1
ATOM 767 N N . GLY A 1 98 ? 19.929 4.758 -14.324 1.00 89.69 98 GLY A N 1
ATOM 768 C CA . GLY A 1 98 ? 18.781 4.322 -13.539 1.00 89.69 98 GLY A CA 1
ATOM 769 C C . GLY A 1 98 ? 17.503 5.064 -13.902 1.00 89.69 98 GLY A C 1
ATOM 770 O O . GLY A 1 98 ? 17.524 6.078 -14.608 1.00 89.69 98 GLY A O 1
ATOM 771 N N . VAL A 1 99 ? 16.387 4.538 -13.414 1.00 92.00 99 VAL A N 1
ATOM 772 C CA . VAL A 1 99 ? 15.062 5.149 -13.511 1.00 92.00 99 VAL A CA 1
ATOM 773 C C . VAL A 1 99 ? 14.523 5.360 -12.108 1.00 92.00 99 VAL A C 1
ATOM 775 O O . VAL A 1 99 ? 14.324 4.408 -11.362 1.00 92.00 99 VAL A O 1
ATOM 778 N N . GLU A 1 100 ? 14.242 6.612 -11.774 1.00 92.75 100 GLU A N 1
ATOM 779 C CA . GLU A 1 100 ? 13.501 6.975 -10.574 1.00 92.75 100 GLU A CA 1
ATOM 780 C C . GLU A 1 100 ? 11.999 6.814 -10.846 1.00 92.75 100 GLU A C 1
ATOM 782 O O . GLU A 1 100 ? 11.460 7.367 -11.810 1.00 92.75 100 GLU A O 1
ATOM 787 N N . VAL A 1 101 ? 11.321 6.067 -9.983 1.00 91.44 101 VAL A N 1
ATOM 788 C CA . VAL A 1 101 ? 9.880 5.839 -9.979 1.00 91.44 101 VAL A CA 1
ATOM 789 C C . VAL A 1 101 ? 9.281 6.609 -8.810 1.00 91.44 101 VAL A C 1
ATOM 791 O O . VAL A 1 101 ? 9.553 6.321 -7.646 1.00 91.44 101 VAL A O 1
ATOM 794 N N . GLN A 1 102 ? 8.439 7.590 -9.118 1.00 93.12 102 GLN A N 1
ATOM 795 C CA . GLN A 1 102 ? 7.733 8.394 -8.127 1.00 93.12 102 GLN A CA 1
ATOM 796 C C . GLN A 1 102 ? 6.251 7.990 -8.116 1.00 93.12 102 GLN A C 1
ATOM 798 O O . GLN A 1 102 ? 5.512 8.409 -9.014 1.00 93.12 102 GLN A O 1
ATOM 803 N N . PRO A 1 103 ? 5.787 7.189 -7.143 1.00 92.06 103 PRO A N 1
ATOM 804 C CA . PRO A 1 103 ? 4.378 6.822 -7.010 1.00 92.06 103 PRO A CA 1
ATOM 805 C C . PRO A 1 103 ? 3.581 7.999 -6.429 1.00 92.06 103 PRO A C 1
ATOM 807 O O . PRO A 1 103 ? 3.305 8.061 -5.232 1.00 92.06 103 PRO A O 1
ATOM 810 N N . LYS A 1 104 ? 3.243 8.980 -7.273 1.00 93.69 104 LYS A N 1
ATOM 811 C CA . LYS A 1 104 ? 2.511 10.173 -6.838 1.00 93.69 104 LYS A CA 1
ATOM 812 C C . LYS A 1 104 ? 1.089 9.806 -6.446 1.00 93.69 104 LYS A C 1
ATOM 814 O O . LYS A 1 104 ? 0.407 9.108 -7.181 1.00 93.69 104 LYS A O 1
ATOM 819 N N . GLY A 1 105 ? 0.638 10.343 -5.326 1.00 91.06 105 GLY A N 1
ATOM 820 C CA . GLY A 1 105 ? -0.722 10.173 -4.845 1.00 91.06 105 GLY A CA 1
ATOM 821 C C . GLY A 1 105 ? -0.750 9.986 -3.339 1.00 91.06 105 GLY A C 1
ATOM 822 O O . GLY A 1 105 ? 0.269 9.680 -2.715 1.00 91.06 105 GLY A O 1
ATOM 823 N N . MET A 1 106 ? -1.914 10.256 -2.762 1.00 94.50 106 MET A N 1
ATOM 824 C CA . MET A 1 106 ? -2.107 10.259 -1.321 1.00 94.50 106 MET A CA 1
ATOM 825 C C . MET A 1 106 ? -2.711 8.931 -0.894 1.00 94.50 106 MET A C 1
ATOM 827 O O . MET A 1 106 ? -3.742 8.504 -1.417 1.00 94.50 106 MET A O 1
ATOM 831 N N . VAL A 1 107 ? -2.074 8.300 0.083 1.00 97.12 107 VAL A N 1
ATOM 832 C CA . VAL A 1 107 ? -2.660 7.179 0.803 1.00 97.12 107 VAL A CA 1
ATOM 833 C C . VAL A 1 107 ? -3.522 7.741 1.920 1.00 97.12 107 VAL A C 1
ATOM 835 O O . VAL A 1 107 ? -3.077 8.630 2.643 1.00 97.12 107 VAL A O 1
ATOM 838 N N . THR A 1 108 ? -4.739 7.226 2.064 1.00 98.38 108 THR A N 1
ATOM 839 C CA . THR A 1 108 ? -5.654 7.599 3.143 1.00 98.38 108 THR A CA 1
ATOM 840 C C . THR A 1 108 ? -6.158 6.351 3.851 1.00 98.38 108 THR A C 1
ATOM 842 O O . THR A 1 108 ? -6.717 5.445 3.232 1.00 98.38 108 THR A O 1
ATOM 845 N N . LEU A 1 109 ? -6.004 6.337 5.168 1.00 98.56 109 LEU A N 1
ATOM 846 C CA . LEU A 1 109 ? -6.501 5.308 6.067 1.00 98.56 109 LEU A CA 1
ATOM 847 C C . LEU A 1 109 ? -7.485 5.942 7.045 1.00 98.56 109 LEU A C 1
ATOM 849 O O . LEU A 1 109 ? -7.178 6.947 7.679 1.00 98.56 109 LEU A O 1
ATOM 853 N N . LYS A 1 110 ? -8.665 5.348 7.176 1.00 98.56 110 LYS A N 1
ATOM 854 C CA . LYS A 1 110 ? -9.703 5.778 8.110 1.00 98.56 110 LYS A CA 1
ATOM 855 C C . LYS A 1 110 ? -9.999 4.654 9.088 1.00 98.56 110 LYS A C 1
ATOM 857 O O . LYS A 1 110 ? -10.195 3.523 8.646 1.00 98.56 110 LYS A O 1
ATOM 862 N N . PHE A 1 111 ? -10.115 4.990 10.368 1.00 98.44 111 PHE A N 1
ATOM 863 C CA . PHE A 1 111 ? -10.662 4.114 11.406 1.00 98.44 111 PHE A CA 1
ATOM 864 C C . PHE A 1 111 ? -12.012 4.686 11.862 1.00 98.44 111 PHE A C 1
ATOM 866 O O . PHE A 1 111 ? -12.034 5.588 12.701 1.00 98.44 111 PHE A O 1
ATOM 873 N N . PRO A 1 112 ? -13.153 4.219 11.310 1.00 97.06 112 PRO A N 1
ATOM 874 C CA . PRO A 1 112 ? -14.459 4.830 11.566 1.00 97.06 112 PRO A CA 1
ATOM 875 C C . PRO A 1 112 ? -14.863 4.828 13.042 1.00 97.06 112 PRO A C 1
ATOM 877 O O . PRO A 1 112 ? -15.391 5.825 13.522 1.00 97.06 112 PRO A O 1
ATOM 880 N N . LYS A 1 113 ? -14.563 3.745 13.775 1.00 96.50 113 LYS A N 1
ATOM 881 C CA . LYS A 1 113 ? -14.861 3.621 15.215 1.00 96.50 113 LYS A CA 1
ATOM 882 C C . LYS A 1 113 ? -14.132 4.667 16.065 1.00 96.50 113 LYS A C 1
ATOM 884 O O . LYS A 1 113 ? -14.672 5.107 17.071 1.00 96.50 113 LYS A O 1
ATOM 889 N N . LEU A 1 114 ? -12.932 5.068 15.641 1.00 96.81 114 LEU A N 1
ATOM 890 C CA . LEU A 1 114 ? -12.102 6.063 16.327 1.00 96.81 114 LEU A CA 1
ATOM 891 C C . LEU A 1 114 ? -12.366 7.492 15.829 1.00 96.81 114 LEU A C 1
ATOM 893 O O . LEU A 1 114 ? -11.914 8.446 16.449 1.00 96.81 114 LEU A O 1
ATOM 897 N N . ASN A 1 115 ? -13.099 7.651 14.719 1.00 97.25 115 ASN A N 1
ATOM 898 C CA . ASN A 1 115 ? -13.264 8.919 14.006 1.00 97.25 115 ASN A CA 1
ATOM 899 C C . ASN A 1 115 ? -11.919 9.575 13.623 1.00 97.25 115 ASN A C 1
ATOM 901 O O . ASN A 1 115 ? -11.743 10.789 13.721 1.00 97.25 115 ASN A O 1
ATOM 905 N N . GLU A 1 116 ? -10.962 8.760 13.174 1.00 97.94 116 GLU A N 1
ATOM 906 C CA . GLU A 1 116 ? -9.612 9.207 12.823 1.00 97.94 116 GLU A CA 1
ATOM 907 C C . GLU A 1 116 ? -9.270 8.944 11.358 1.00 97.94 116 GLU A C 1
ATOM 909 O O . GLU A 1 116 ? -9.690 7.945 10.760 1.00 97.94 116 GLU A O 1
ATOM 914 N N . VAL A 1 117 ? -8.459 9.841 10.794 1.00 98.31 117 VAL A N 1
ATOM 915 C CA . VAL A 1 117 ? -7.964 9.771 9.419 1.00 98.31 117 VAL A CA 1
ATOM 916 C C . VAL A 1 117 ? -6.462 10.015 9.407 1.00 98.31 117 VAL A C 1
ATOM 918 O O . VAL A 1 117 ? -5.979 11.006 9.948 1.00 98.31 117 VAL A O 1
ATOM 921 N N . TYR A 1 118 ? -5.740 9.126 8.738 1.00 98.31 118 TYR A N 1
ATOM 922 C CA . TYR A 1 118 ? -4.297 9.176 8.559 1.00 98.31 118 TYR A CA 1
ATOM 923 C C . TYR A 1 118 ? -3.982 9.267 7.074 1.00 98.31 118 TYR A C 1
ATOM 925 O O . TYR A 1 118 ? -4.565 8.542 6.265 1.00 98.31 118 TYR A O 1
ATOM 933 N N . THR A 1 119 ? -3.040 10.135 6.716 1.00 97.88 119 THR A N 1
ATOM 934 C CA . THR A 1 119 ? -2.609 10.316 5.329 1.00 97.88 119 THR A CA 1
ATOM 935 C C . THR A 1 119 ? -1.098 10.334 5.223 1.00 97.88 119 THR A C 1
ATOM 937 O O . THR A 1 119 ? -0.432 10.962 6.047 1.00 97.88 119 THR A O 1
ATOM 940 N N . TRP A 1 120 ? -0.556 9.705 4.186 1.00 96.50 120 TRP A N 1
ATOM 941 C CA . TRP A 1 120 ? 0.870 9.763 3.872 1.00 96.50 120 TRP A CA 1
ATOM 942 C C . TRP A 1 120 ? 1.111 9.662 2.365 1.00 96.50 120 TRP A C 1
ATOM 944 O O . TRP A 1 120 ? 0.213 9.337 1.586 1.00 96.50 120 TRP A O 1
ATOM 954 N N . ASN A 1 121 ? 2.343 9.963 1.958 1.00 93.50 121 ASN A N 1
ATOM 955 C CA . ASN A 1 121 ? 2.816 9.756 0.594 1.00 93.50 121 ASN A CA 1
ATOM 956 C C . ASN A 1 121 ? 3.707 8.513 0.547 1.00 93.50 121 ASN A C 1
ATOM 958 O O . ASN A 1 121 ? 4.428 8.228 1.504 1.00 93.50 121 ASN A O 1
ATOM 962 N N . ASN A 1 122 ? 3.676 7.800 -0.575 1.00 90.25 122 ASN A N 1
ATOM 963 C CA . ASN A 1 122 ? 4.597 6.695 -0.824 1.00 90.25 122 ASN A CA 1
ATOM 964 C C . ASN A 1 122 ? 6.015 7.216 -1.095 1.00 90.25 122 ASN A C 1
ATOM 966 O O . ASN A 1 122 ? 6.195 8.333 -1.589 1.00 90.25 122 ASN A O 1
ATOM 970 N N . VAL A 1 123 ? 7.014 6.390 -0.784 1.00 90.81 123 VAL A N 1
ATOM 971 C CA . VAL A 1 123 ? 8.425 6.694 -1.052 1.00 90.81 123 VAL A CA 1
ATOM 972 C C . VAL A 1 123 ? 8.742 6.565 -2.542 1.00 90.81 123 VAL A C 1
ATOM 974 O O . VAL A 1 123 ? 8.106 5.796 -3.268 1.00 90.81 123 VAL A O 1
ATOM 977 N N . ASN A 1 124 ? 9.716 7.344 -3.012 1.00 90.94 124 ASN A N 1
ATOM 978 C CA . ASN A 1 124 ? 10.262 7.147 -4.351 1.00 90.94 124 ASN A CA 1
ATOM 979 C C . ASN A 1 124 ? 11.075 5.851 -4.368 1.00 90.94 124 ASN A C 1
ATOM 981 O O . ASN A 1 124 ? 11.554 5.406 -3.339 1.00 90.94 124 ASN A O 1
ATOM 985 N N . SER A 1 125 ? 11.255 5.258 -5.539 1.00 90.12 125 SER A N 1
ATOM 986 C CA . SER A 1 125 ? 12.194 4.149 -5.711 1.00 90.12 125 SER A CA 1
ATOM 987 C C . SER A 1 125 ? 13.086 4.394 -6.914 1.00 90.12 125 SER A C 1
ATOM 989 O O . SER A 1 125 ? 12.729 5.158 -7.812 1.00 90.12 125 SER A O 1
ATOM 991 N N . CYS A 1 126 ? 14.257 3.772 -6.939 1.00 90.25 126 CYS A N 1
ATOM 992 C CA . CYS A 1 126 ? 15.173 3.823 -8.067 1.00 90.25 126 CYS A CA 1
ATOM 993 C C . CYS A 1 126 ? 15.457 2.407 -8.560 1.00 90.25 126 CYS A C 1
ATOM 995 O O . CYS A 1 126 ? 15.846 1.539 -7.783 1.00 90.25 126 CYS A O 1
ATOM 997 N N . VAL A 1 127 ? 15.273 2.186 -9.860 1.00 89.75 127 VAL A N 1
ATOM 998 C CA . VAL A 1 127 ? 15.741 0.984 -10.550 1.00 89.75 127 VAL A CA 1
ATOM 999 C C . VAL A 1 127 ? 17.090 1.309 -11.167 1.00 89.75 127 VAL A C 1
ATOM 1001 O O . VAL A 1 127 ? 17.186 2.144 -12.070 1.00 89.75 127 VAL A O 1
ATOM 1004 N N . HIS A 1 128 ? 18.134 0.650 -10.687 1.00 90.38 128 HIS A N 1
ATOM 1005 C CA . HIS A 1 128 ? 19.504 0.867 -11.136 1.00 90.38 128 HIS A CA 1
ATOM 1006 C C . HIS A 1 128 ? 19.893 -0.093 -12.264 1.00 90.38 128 HIS A C 1
ATOM 1008 O O . HIS A 1 128 ? 19.282 -1.145 -12.436 1.00 90.38 128 HIS A O 1
ATOM 1014 N N . ASN A 1 129 ? 20.942 0.262 -13.012 1.00 89.38 129 ASN A N 1
ATOM 1015 C CA . ASN A 1 129 ? 21.545 -0.545 -14.081 1.00 89.38 129 ASN A CA 1
ATOM 1016 C C . ASN A 1 129 ? 20.601 -0.892 -15.247 1.00 89.38 129 ASN A C 1
ATOM 1018 O O . ASN A 1 129 ? 20.713 -1.958 -15.846 1.00 89.38 129 ASN A O 1
ATOM 1022 N N . ILE A 1 130 ? 19.699 0.023 -15.621 1.00 86.00 130 ILE A N 1
ATOM 1023 C CA . ILE A 1 130 ? 18.656 -0.258 -16.627 1.00 86.00 130 ILE A CA 1
ATOM 1024 C C . ILE A 1 130 ? 19.186 -0.500 -18.053 1.00 86.00 130 ILE A C 1
ATOM 1026 O O . ILE A 1 130 ? 18.472 -1.041 -18.891 1.00 86.00 130 ILE A O 1
ATOM 1030 N N . ILE A 1 131 ? 20.431 -0.099 -18.338 1.00 84.94 131 ILE A N 1
ATOM 1031 C CA . ILE A 1 131 ? 21.083 -0.300 -19.643 1.00 84.94 131 ILE A CA 1
ATOM 1032 C C . ILE A 1 131 ? 21.930 -1.579 -19.654 1.00 84.94 131 ILE A C 1
ATOM 1034 O O . ILE A 1 131 ? 21.883 -2.342 -20.615 1.00 84.94 131 ILE A O 1
ATOM 1038 N N . VAL A 1 132 ? 22.747 -1.795 -18.619 1.00 86.75 132 VAL A N 1
ATOM 1039 C CA . VAL A 1 132 ? 23.686 -2.921 -18.532 1.00 86.75 132 VAL A CA 1
ATOM 1040 C C . VAL A 1 132 ? 24.023 -3.225 -17.074 1.00 86.75 132 VAL A C 1
ATOM 1042 O O . VAL A 1 132 ? 24.196 -2.306 -16.272 1.00 86.75 132 VAL A O 1
ATOM 1045 N N . GLY A 1 133 ? 24.169 -4.511 -16.755 1.00 87.00 133 GLY A N 1
ATOM 1046 C CA . GLY A 1 133 ? 24.441 -5.008 -15.407 1.00 87.00 133 GLY A CA 1
ATOM 1047 C C . GLY A 1 133 ? 23.206 -5.620 -14.745 1.00 87.00 133 GLY A C 1
ATOM 1048 O O . GLY A 1 133 ? 22.140 -5.721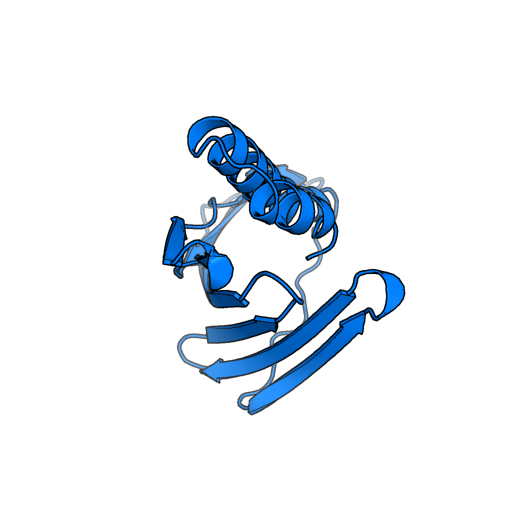 -15.347 1.00 87.00 133 GLY A O 1
ATOM 1049 N N . GLN A 1 134 ? 23.363 -6.064 -13.499 1.00 86.88 134 GLN A N 1
ATOM 1050 C CA . GLN A 1 134 ? 22.261 -6.624 -12.722 1.00 86.88 134 GLN A CA 1
ATOM 1051 C C . GLN A 1 134 ? 21.346 -5.498 -12.223 1.00 86.88 134 GLN A C 1
ATOM 1053 O O . GLN A 1 134 ? 21.813 -4.567 -11.559 1.00 86.88 134 GLN A O 1
ATOM 1058 N N . LEU A 1 135 ? 20.054 -5.596 -12.550 1.00 88.50 135 LEU A N 1
ATOM 1059 C CA . LEU A 1 135 ? 19.014 -4.692 -12.059 1.00 88.50 135 LEU A CA 1
ATOM 1060 C C . LEU A 1 135 ? 18.823 -4.884 -10.553 1.00 88.50 135 LEU A C 1
ATOM 1062 O O . LEU A 1 135 ? 18.747 -6.016 -10.075 1.00 88.50 135 LEU A O 1
ATOM 1066 N N . TRP A 1 136 ? 18.686 -3.782 -9.822 1.00 86.25 136 TRP A N 1
ATOM 1067 C CA . TRP A 1 136 ? 18.310 -3.797 -8.410 1.00 86.25 136 TRP A CA 1
ATOM 1068 C C . TRP A 1 136 ? 17.511 -2.540 -8.054 1.00 86.25 136 TRP A C 1
ATOM 1070 O O . TRP A 1 136 ? 17.538 -1.548 -8.790 1.00 86.25 136 TRP A O 1
ATOM 1080 N N . ILE A 1 137 ? 16.758 -2.620 -6.957 1.00 87.38 137 ILE A N 1
ATOM 1081 C CA . ILE A 1 137 ? 15.807 -1.592 -6.526 1.00 87.38 137 ILE A CA 1
ATOM 1082 C C . ILE A 1 137 ? 16.270 -0.986 -5.203 1.00 87.38 137 ILE A C 1
ATOM 1084 O O . ILE A 1 137 ? 16.597 -1.711 -4.267 1.00 87.38 137 ILE A O 1
ATOM 1088 N N . GLU A 1 138 ? 16.235 0.339 -5.137 1.00 87.50 138 GLU A N 1
ATOM 1089 C CA . GLU A 1 138 ? 16.410 1.156 -3.934 1.00 87.50 138 GLU A CA 1
ATOM 1090 C C . GLU A 1 138 ? 15.111 1.920 -3.644 1.00 87.50 138 GLU A C 1
ATOM 1092 O O . GLU A 1 138 ? 14.376 2.233 -4.585 1.00 87.50 138 GLU A O 1
ATOM 1097 N N . GLN A 1 139 ? 14.810 2.209 -2.376 1.00 81.12 139 GLN A N 1
ATOM 1098 C CA . GLN A 1 139 ? 13.591 2.903 -1.935 1.00 81.12 139 GLN A CA 1
ATOM 1099 C C . GLN A 1 139 ? 13.898 3.935 -0.856 1.00 81.12 139 GLN A C 1
ATOM 1101 O O . GLN A 1 139 ? 14.766 3.625 -0.011 1.00 81.12 139 GLN A O 1
#

Organism: Exaiptasia diaphana (NCBI:txid2652724)

Radius of gyration: 16.54 Å; chains: 1; bounding box: 39×26×43 Å

InterPro domains:
  IPR000648 Oxysterol-binding protein [PF01237] (1-139)
  IPR000648 Oxysterol-binding protein [PTHR10972] (1-139)
  IPR018494 Oxysterol-binding protein, conserved site [PS01013] (64-74)
  IPR037239 Oxysterol-binding protein superfamily [SSF144000] (1-139)

Sequence (139 aa):
MEYVSLLKTAAQCDDPIQRLQYIAAFAVSATSSNLERVGKPFNPLLGETYELVREDLGFKLVAEQVSHHPPISALQCTGEDFVFHVTVQPKLKFWGKGVEVQPKGMVTLKFPKLNEVYTWNNVNSCVHNIIVGQLWIEQ

pLDDT: mean 94.42, std 4.66, range [80.56, 98.69]